Protein AF-A0AAD5D2C1-F1 (afdb_monomer)

Nearest PDB structures (foldseek):
  7bog-assembly1_Q  TM=9.249E-01  e=3.141E-06  Escherichia coli K-12
  8a22-assembly1_Bq  TM=8.954E-01  e=9.167E-06  Polytomella magna
  5mrc-assembly1_QQ  TM=9.333E-01  e=4.305E-05  Saccharomyces cerevisiae
  7pkq-assembly1_q  TM=8.808E-01  e=4.849E-05  Chlamydomonas reinhardtii
  4v7e-assembly1_BL  TM=7.439E-01  e=7.436E-01  Triticum aestivum

InterPro domains:
  IPR000266 Small ribosomal subunit protein uS17 [PF00366] (11-69)
  IPR000266 Small ribosomal subunit protein uS17 [PR00973] (16-39)
  IPR000266 Small ribosomal subunit protein uS17 [PR00973] (48-58)
  IPR000266 Small ribosomal subunit protein uS17 [PR00973] (58-65)
  IPR000266 Small ribosomal subunit protein uS17 [PTHR10744] (10-79)
  IPR012340 Nucleic acid-binding, OB-fold [G3DSA:2.40.50.140] (5-75)
  IPR012340 Nucleic acid-binding, OB-fold [SSF50249] (11-82)
  IPR019984 Small ribosomal subunit protein uS17, bacteria/chloroplast [NF004123] (10-67)

Radius of gyration: 24.42 Å; Cα contacts (8 Å, |Δi|>4): 123; chains: 1; bounding box: 40×78×60 Å

Structure (mmCIF, N/CA/C/O backbone):
data_AF-A0AAD5D2C1-F1
#
_entry.id   AF-A0AAD5D2C1-F1
#
loop_
_atom_site.group_PDB
_atom_site.id
_atom_site.type_symbol
_atom_site.label_atom_id
_atom_site.label_alt_id
_atom_site.label_comp_id
_atom_site.label_asym_id
_atom_site.label_entity_id
_atom_site.label_seq_id
_atom_site.pdbx_PDB_ins_code
_atom_site.Cartn_x
_atom_site.Cartn_y
_atom_site.Cartn_z
_atom_site.occupancy
_atom_site.B_iso_or_equiv
_atom_site.auth_seq_id
_atom_site.auth_comp_id
_atom_site.auth_asym_id
_atom_site.auth_atom_id
_atom_site.pdbx_PDB_model_num
ATOM 1 N N . PHE A 1 1 ? -12.043 25.276 27.927 1.00 40.81 1 PHE A N 1
ATOM 2 C CA . PHE A 1 1 ? -12.463 24.514 26.733 1.00 40.81 1 PHE A CA 1
ATOM 3 C C . PHE A 1 1 ? -11.567 23.292 26.608 1.00 40.81 1 PHE A C 1
ATOM 5 O O . PHE A 1 1 ? -10.378 23.444 26.365 1.00 40.81 1 PHE A O 1
ATOM 12 N N . SER A 1 2 ? -12.082 22.101 26.916 1.00 37.88 2 SER A N 1
ATOM 13 C CA . SER A 1 2 ? -11.292 20.868 26.957 1.00 37.88 2 SER A CA 1
ATOM 14 C C . SER A 1 2 ? -10.966 20.389 25.542 1.00 37.88 2 SER A C 1
ATOM 16 O O . SER A 1 2 ? -11.805 19.831 24.843 1.00 37.88 2 SER A O 1
ATOM 18 N N . THR A 1 3 ? -9.725 20.567 25.102 1.00 53.69 3 THR A N 1
ATOM 19 C CA . THR A 1 3 ? -9.217 19.865 23.917 1.00 53.69 3 THR A CA 1
ATOM 20 C C . THR A 1 3 ? -8.390 18.676 24.370 1.00 53.69 3 THR A C 1
ATOM 22 O O . THR A 1 3 ? -7.164 18.701 24.362 1.00 53.69 3 THR A O 1
ATOM 25 N N . GLY A 1 4 ? -9.085 17.626 24.799 1.00 54.44 4 GLY A N 1
ATOM 26 C CA . GLY A 1 4 ? -8.516 16.294 24.934 1.00 54.44 4 GLY A CA 1
ATOM 27 C C . GLY A 1 4 ? -8.987 15.445 23.763 1.00 54.44 4 GLY A C 1
ATOM 28 O O . GLY A 1 4 ? -10.159 15.081 23.704 1.00 54.44 4 GLY A O 1
ATOM 29 N N . ARG A 1 5 ? -8.099 15.127 22.818 1.00 51.78 5 ARG A N 1
ATOM 30 C CA . ARG A 1 5 ? -8.302 13.954 21.960 1.00 51.78 5 ARG A CA 1
ATOM 31 C C . ARG A 1 5 ? -6.964 13.424 21.451 1.00 51.78 5 ARG A C 1
ATOM 33 O O . ARG A 1 5 ? -6.521 13.745 20.351 1.00 51.78 5 ARG A O 1
ATOM 40 N N . SER A 1 6 ? -6.320 12.602 22.274 1.00 43.75 6 SER A N 1
ATOM 41 C CA . SER A 1 6 ? -5.312 11.649 21.817 1.00 43.75 6 SER A CA 1
ATOM 42 C C . SER A 1 6 ? -5.993 10.656 20.865 1.00 43.75 6 SER A C 1
ATOM 44 O O . SER A 1 6 ? -6.910 9.934 21.243 1.00 43.75 6 SER A O 1
ATOM 46 N N . PHE A 1 7 ? -5.599 10.664 19.591 1.00 48.12 7 PHE A N 1
ATOM 47 C CA . PHE A 1 7 ? -6.071 9.686 18.609 1.00 48.12 7 PHE A CA 1
ATOM 48 C C . PHE A 1 7 ? -5.152 8.458 18.661 1.00 48.12 7 PHE A C 1
ATOM 50 O O . PHE A 1 7 ? -4.051 8.461 18.106 1.00 48.12 7 PHE A O 1
ATOM 57 N N . GLU A 1 8 ? -5.604 7.422 19.365 1.00 53.69 8 GLU A N 1
ATOM 58 C CA . GLU A 1 8 ? -4.931 6.128 19.512 1.00 53.69 8 GLU A CA 1
ATOM 59 C C . GLU A 1 8 ? -4.852 5.393 18.153 1.00 53.69 8 GLU A C 1
ATOM 61 O O . GLU A 1 8 ? -5.829 5.318 17.401 1.00 53.69 8 GLU A O 1
ATOM 66 N N . LYS A 1 9 ? -3.683 4.836 17.806 1.00 63.50 9 LYS A N 1
ATOM 67 C CA . LYS A 1 9 ? -3.355 4.277 16.473 1.00 63.50 9 LYS A CA 1
ATOM 68 C C . LYS A 1 9 ? -3.962 2.896 16.153 1.00 63.50 9 LYS A C 1
ATOM 70 O O . LYS A 1 9 ? -3.440 2.176 15.309 1.00 63.50 9 LYS A O 1
ATOM 75 N N . LEU A 1 10 ? -5.066 2.515 16.780 1.00 72.75 10 LEU A N 1
ATOM 76 C CA . LEU A 1 10 ? -5.559 1.127 16.802 1.00 72.75 10 LEU A CA 1
ATOM 77 C C . LEU A 1 10 ? -6.178 0.612 15.483 1.00 72.75 10 LEU A C 1
ATOM 79 O O . LEU A 1 10 ? -6.581 -0.541 15.414 1.00 72.75 10 LEU A O 1
ATOM 83 N N . LYS A 1 11 ? -6.277 1.462 14.453 1.00 84.38 11 LYS A N 1
ATOM 84 C CA . LYS A 1 11 ? -7.053 1.234 13.212 1.00 84.38 11 LYS A CA 1
ATOM 85 C C . LYS A 1 11 ? -6.235 1.497 11.949 1.00 84.38 11 LYS A C 1
ATOM 87 O O . LYS A 1 11 ? -6.691 2.154 11.005 1.00 84.38 11 LYS A O 1
ATOM 92 N N . SER A 1 12 ? -4.936 1.209 11.992 1.00 86.94 12 SER A N 1
ATOM 93 C CA . SER A 1 12 ? -4.026 1.529 10.889 1.00 86.94 12 SER A CA 1
ATOM 94 C C . SER A 1 12 ? -3.155 0.357 10.493 1.00 86.94 12 SER A C 1
ATOM 96 O O . SER A 1 12 ? -2.500 -0.235 11.343 1.00 86.94 12 SER A O 1
ATOM 98 N N . VAL A 1 13 ? -3.081 0.121 9.187 1.00 89.38 13 VAL A N 1
ATOM 99 C CA . VAL A 1 13 ? -2.254 -0.915 8.571 1.00 89.38 13 VAL A CA 1
ATOM 100 C C . VAL A 1 13 ? -1.214 -0.248 7.676 1.00 89.38 13 VAL A C 1
ATOM 102 O O . VAL A 1 13 ? -1.490 0.762 7.024 1.00 89.38 13 VAL A O 1
ATOM 105 N N . VAL A 1 14 ? 0.003 -0.791 7.656 1.00 90.88 14 VAL A N 1
ATOM 106 C CA . VAL A 1 14 ? 1.052 -0.363 6.724 1.00 90.88 14 VAL A CA 1
ATOM 107 C C . VAL A 1 14 ? 1.065 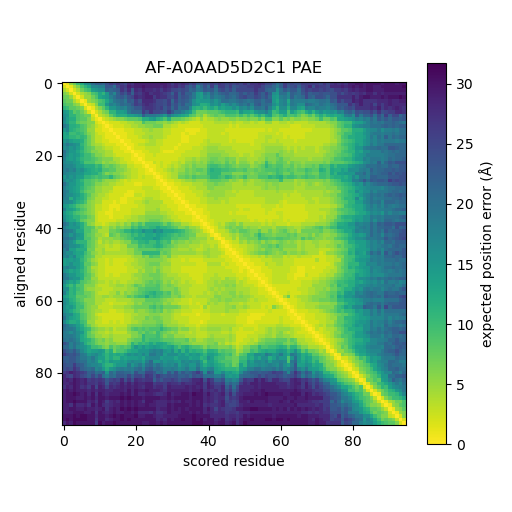-1.321 5.545 1.00 90.88 14 VAL A C 1
ATOM 109 O O . VAL A 1 14 ? 1.327 -2.507 5.711 1.00 90.88 14 VAL A O 1
ATOM 112 N N . VAL A 1 15 ? 0.818 -0.793 4.352 1.00 91.62 15 VAL A N 1
ATOM 113 C CA . VAL A 1 15 ? 0.768 -1.565 3.111 1.00 91.62 15 VAL A CA 1
ATOM 114 C C . VAL A 1 15 ? 1.959 -1.191 2.241 1.00 91.62 15 VAL A C 1
ATOM 116 O O . VAL A 1 15 ? 2.251 -0.010 2.045 1.00 91.62 15 VAL A O 1
ATOM 119 N N . ALA A 1 16 ? 2.659 -2.197 1.725 1.00 93.94 16 ALA A N 1
ATOM 120 C CA . ALA A 1 16 ? 3.704 -2.018 0.728 1.00 93.94 16 ALA A CA 1
ATOM 121 C C . ALA A 1 16 ? 3.097 -2.174 -0.672 1.00 93.94 16 ALA A C 1
ATOM 123 O O . ALA A 1 16 ? 2.463 -3.184 -0.965 1.00 93.94 16 ALA A O 1
ATOM 124 N N . VAL A 1 17 ? 3.288 -1.170 -1.524 1.00 93.94 17 VAL A N 1
ATOM 125 C CA . VAL A 1 17 ? 2.836 -1.178 -2.917 1.00 93.94 17 VAL A CA 1
ATOM 126 C C . VAL A 1 17 ? 4.055 -1.181 -3.822 1.00 93.94 17 VAL A C 1
ATOM 128 O O . VAL A 1 17 ? 4.895 -0.277 -3.755 1.00 93.94 17 VAL A O 1
ATOM 131 N N . ASP A 1 18 ? 4.122 -2.187 -4.684 1.00 94.69 18 ASP A N 1
ATOM 132 C CA . ASP A 1 18 ? 5.147 -2.305 -5.709 1.00 94.69 18 ASP A CA 1
ATOM 133 C C . ASP A 1 18 ? 4.654 -1.692 -7.015 1.00 94.69 18 ASP A C 1
ATOM 135 O O . ASP A 1 18 ? 3.564 -1.999 -7.494 1.00 94.69 18 ASP A O 1
ATOM 139 N N . ARG A 1 19 ? 5.487 -0.849 -7.626 1.00 94.81 19 ARG A N 1
ATOM 140 C CA . ARG A 1 19 ? 5.273 -0.357 -8.990 1.00 94.81 19 ARG A CA 1
ATOM 141 C C . ARG A 1 19 ? 6.494 -0.630 -9.853 1.00 94.81 19 ARG A C 1
ATOM 143 O O . ARG A 1 19 ? 7.629 -0.464 -9.404 1.00 94.81 19 ARG A O 1
ATOM 150 N N . LEU A 1 20 ? 6.257 -1.017 -11.099 1.00 95.62 20 LEU A N 1
ATOM 151 C CA . LEU A 1 20 ? 7.289 -1.089 -12.127 1.00 95.62 20 LEU A CA 1
ATOM 152 C C . LEU A 1 20 ? 7.405 0.283 -12.786 1.00 95.62 20 LEU A C 1
ATOM 154 O O . LEU A 1 20 ? 6.400 0.867 -13.182 1.00 95.62 20 LEU A O 1
ATOM 158 N N . PHE A 1 21 ? 8.622 0.805 -12.890 1.00 94.81 21 PHE A N 1
ATOM 159 C CA . PHE A 1 21 ? 8.889 2.017 -13.655 1.00 94.81 21 PHE A CA 1
ATOM 160 C C . PHE A 1 21 ? 10.011 1.770 -14.657 1.00 94.81 21 PHE A C 1
ATOM 162 O O . PHE A 1 21 ? 10.927 0.986 -14.402 1.00 94.81 21 PHE A O 1
ATOM 169 N N . HIS A 1 22 ? 9.932 2.449 -15.799 1.00 95.50 22 HIS A N 1
ATOM 170 C CA . HIS A 1 22 ? 10.984 2.411 -16.806 1.00 95.50 22 HIS A CA 1
ATOM 171 C C . HIS A 1 22 ? 12.098 3.381 -16.428 1.00 95.50 22 HIS A C 1
ATOM 173 O O . HIS A 1 22 ? 11.869 4.591 -16.337 1.00 95.50 22 HIS A O 1
ATOM 179 N N . ASN A 1 23 ? 13.303 2.865 -16.196 1.00 95.12 23 ASN A N 1
ATOM 180 C CA . ASN A 1 23 ? 14.470 3.715 -16.031 1.00 95.12 23 ASN A CA 1
ATOM 181 C C . ASN A 1 23 ? 14.991 4.118 -17.415 1.00 95.12 23 ASN A C 1
ATOM 183 O O . ASN A 1 23 ? 15.578 3.296 -18.115 1.00 95.12 23 ASN A O 1
ATOM 187 N N . LYS A 1 24 ? 14.793 5.391 -17.783 1.00 93.38 24 LYS A N 1
ATOM 188 C CA . LYS A 1 24 ? 15.173 5.939 -19.095 1.00 93.38 24 LYS A CA 1
ATOM 189 C C . LYS A 1 24 ? 16.672 5.833 -19.386 1.00 93.38 24 LYS A C 1
ATOM 191 O O . LYS A 1 24 ? 17.036 5.616 -20.531 1.00 93.38 24 LYS A O 1
ATOM 196 N N . LEU A 1 25 ? 17.526 5.972 -18.369 1.00 94.81 25 LEU A N 1
ATOM 197 C CA . LEU A 1 25 ? 18.979 6.022 -18.561 1.00 94.81 25 LEU A CA 1
ATOM 198 C C . LEU A 1 25 ? 19.568 4.637 -18.859 1.00 94.81 25 LEU A C 1
ATOM 200 O O . LEU A 1 25 ? 20.489 4.517 -19.656 1.00 94.81 25 LEU A O 1
ATOM 204 N N . TYR A 1 26 ? 19.003 3.586 -18.259 1.00 93.56 26 TYR A N 1
ATOM 205 C CA . TYR A 1 26 ? 19.484 2.204 -18.412 1.00 93.56 26 TYR A CA 1
ATOM 206 C C . TYR A 1 26 ? 18.534 1.302 -19.208 1.00 93.56 26 TYR A C 1
ATOM 208 O O . TYR A 1 26 ? 18.735 0.091 -19.263 1.00 93.56 26 TYR A O 1
ATOM 216 N N . ASN A 1 27 ? 17.469 1.880 -19.765 1.00 92.69 27 ASN A N 1
ATOM 217 C CA . ASN A 1 27 ? 16.424 1.221 -20.544 1.00 92.69 27 ASN A CA 1
ATOM 218 C C . ASN A 1 27 ? 15.916 -0.109 -19.940 1.00 92.69 27 ASN A C 1
ATOM 220 O O . ASN A 1 27 ? 15.684 -1.089 -20.646 1.00 92.69 27 ASN A O 1
ATOM 224 N N . ARG A 1 28 ? 15.749 -0.142 -18.611 1.00 95.19 28 ARG A N 1
ATOM 225 C CA . ARG A 1 28 ? 15.334 -1.326 -17.843 1.00 95.19 28 ARG A CA 1
ATOM 226 C C . ARG A 1 28 ? 14.143 -1.001 -16.949 1.00 95.19 2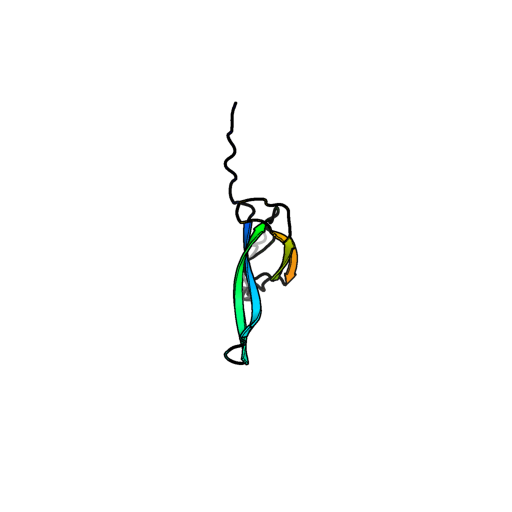8 ARG A C 1
ATOM 228 O O . ARG A 1 28 ? 14.092 0.063 -16.329 1.00 95.19 28 ARG A O 1
ATOM 235 N N . TYR A 1 29 ? 13.239 -1.9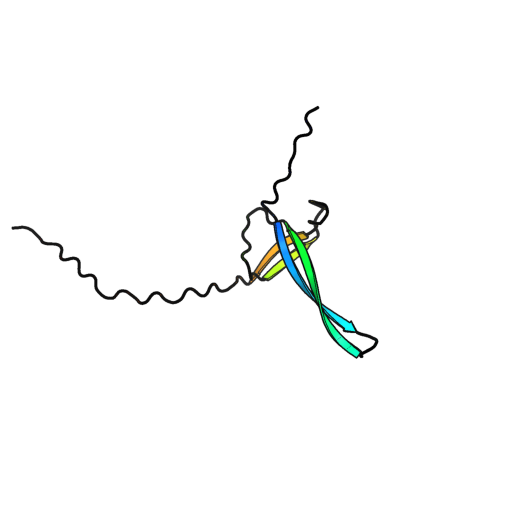67 -16.797 1.00 95.69 29 TYR A N 1
ATOM 236 C CA . TYR A 1 29 ? 12.187 -1.917 -15.787 1.00 95.69 29 TYR A CA 1
ATOM 237 C C . TYR A 1 29 ? 12.743 -2.196 -14.391 1.00 95.69 29 TYR A C 1
ATOM 239 O O . TYR A 1 29 ? 13.339 -3.241 -14.134 1.00 95.69 29 TYR A O 1
ATOM 247 N N . VAL A 1 30 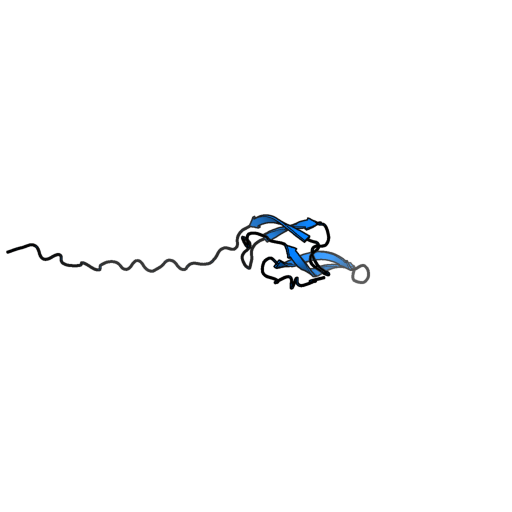? 12.517 -1.261 -13.473 1.00 94.81 30 VAL A N 1
ATOM 248 C CA . VAL A 1 30 ? 12.929 -1.372 -12.072 1.00 94.81 30 VAL A CA 1
ATOM 249 C C . VAL A 1 30 ? 11.684 -1.377 -11.190 1.00 94.81 30 VAL A C 1
ATOM 251 O O . VAL A 1 30 ? 10.748 -0.602 -11.399 1.00 94.81 30 VAL A O 1
ATOM 254 N N . LYS A 1 31 ? 11.659 -2.267 -10.195 1.00 96.19 31 LYS A N 1
ATOM 255 C CA . LYS A 1 31 ? 10.604 -2.305 -9.176 1.00 96.19 31 LYS A CA 1
ATOM 256 C C . LYS A 1 31 ? 10.913 -1.283 -8.087 1.00 96.19 31 LYS A C 1
ATOM 258 O O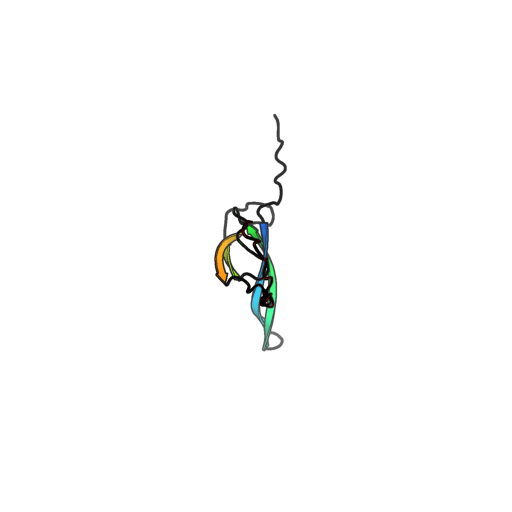 . LYS A 1 31 ? 12.024 -1.250 -7.565 1.00 96.19 31 LYS A O 1
ATOM 263 N N . ARG A 1 32 ? 9.928 -0.460 -7.729 1.00 95.88 32 ARG A N 1
ATOM 264 C CA . ARG A 1 32 ? 10.001 0.461 -6.592 1.00 95.88 32 ARG A CA 1
ATOM 265 C C . ARG A 1 32 ? 8.874 0.155 -5.620 1.00 95.88 32 ARG A C 1
ATOM 267 O O . ARG A 1 32 ? 7.706 0.259 -5.985 1.00 95.88 32 ARG A O 1
ATOM 274 N N . THR A 1 33 ? 9.243 -0.142 -4.384 1.00 95.88 33 THR A N 1
ATOM 275 C CA . THR A 1 33 ? 8.298 -0.367 -3.290 1.00 95.88 33 THR A CA 1
ATOM 276 C C . THR A 1 33 ? 8.074 0.932 -2.523 1.00 95.88 33 THR A C 1
ATOM 278 O O . THR A 1 33 ? 9.023 1.640 -2.186 1.00 95.88 33 THR A O 1
ATOM 281 N N . SER A 1 34 ? 6.817 1.278 -2.256 1.00 93.62 34 SER A N 1
ATOM 282 C CA . SER A 1 34 ? 6.429 2.421 -1.418 1.00 93.62 34 SER A CA 1
ATOM 283 C C . SER A 1 34 ? 5.500 1.960 -0.303 1.00 93.62 34 SER A C 1
ATOM 285 O O . SER A 1 34 ? 4.686 1.067 -0.510 1.00 93.62 34 SER A O 1
ATOM 287 N N . LYS A 1 35 ? 5.629 2.552 0.888 1.00 93.12 35 LYS A N 1
ATOM 288 C CA . LYS A 1 35 ? 4.814 2.197 2.056 1.00 93.12 35 LYS A CA 1
ATOM 289 C C . LYS A 1 35 ? 3.724 3.240 2.269 1.00 93.12 35 LYS A C 1
ATOM 291 O O . LYS A 1 35 ? 4.024 4.431 2.332 1.00 93.12 35 LYS A O 1
ATOM 296 N N . PHE A 1 36 ? 2.490 2.787 2.440 1.00 91.81 36 PHE A N 1
ATOM 297 C CA . PHE A 1 36 ? 1.324 3.624 2.699 1.00 91.81 36 PHE A CA 1
ATOM 298 C C . PHE A 1 36 ? 0.662 3.228 4.015 1.00 91.81 36 PHE A C 1
ATOM 300 O O . PHE A 1 36 ? 0.650 2.056 4.383 1.00 91.81 36 PHE A O 1
ATOM 307 N N . MET A 1 37 ? 0.127 4.214 4.737 1.00 91.00 37 MET A N 1
ATOM 308 C CA . MET A 1 37 ? -0.707 3.967 5.912 1.00 91.00 37 MET A CA 1
ATOM 309 C C . MET A 1 37 ? -2.168 3.981 5.480 1.00 91.00 37 MET A C 1
ATOM 311 O O . MET A 1 37 ? -2.661 5.010 5.010 1.00 91.00 37 MET A O 1
ATOM 315 N N . ALA A 1 38 ? -2.839 2.851 5.664 1.00 91.00 38 ALA A N 1
ATOM 316 C CA . ALA A 1 38 ? -4.249 2.671 5.373 1.00 91.00 38 ALA A CA 1
ATOM 317 C C . ALA A 1 38 ? -5.069 2.628 6.667 1.00 91.00 38 ALA A C 1
ATOM 319 O O . ALA A 1 38 ? -4.581 2.196 7.715 1.00 91.00 38 ALA A O 1
ATOM 320 N N . HIS A 1 39 ? -6.302 3.119 6.608 1.00 89.69 39 HIS A N 1
ATOM 321 C CA . HIS A 1 39 ? -7.296 2.968 7.660 1.00 89.69 39 HIS A CA 1
ATOM 322 C C . HIS A 1 39 ? -8.046 1.651 7.482 1.00 89.69 39 HIS A C 1
ATOM 324 O O . HIS A 1 39 ? -8.537 1.378 6.390 1.00 89.69 39 HIS A O 1
ATOM 330 N N . ASP A 1 40 ? -8.165 0.898 8.569 1.00 87.69 40 ASP A N 1
ATOM 331 C CA . ASP A 1 40 ? -9.046 -0.261 8.690 1.00 87.69 40 ASP A CA 1
ATOM 332 C C . ASP A 1 40 ? -9.782 -0.134 10.032 1.00 87.69 40 ASP A C 1
ATOM 334 O O . ASP A 1 40 ? -9.140 -0.039 11.077 1.00 87.69 40 ASP A O 1
ATOM 338 N N . GLU A 1 41 ? -11.113 -0.035 10.005 1.00 81.69 41 GLU A N 1
ATOM 339 C CA . GLU A 1 41 ? -11.925 0.124 11.220 1.00 81.69 41 GLU A CA 1
ATOM 340 C C . GLU A 1 41 ? -12.137 -1.192 11.964 1.00 81.69 41 GLU A C 1
ATOM 342 O O . GLU A 1 41 ? -12.251 -1.182 13.191 1.00 81.69 41 GLU A O 1
ATOM 347 N N . THR A 1 42 ? -12.189 -2.308 11.235 1.00 83.62 42 THR A N 1
ATOM 348 C CA . THR A 1 42 ? -12.522 -3.632 11.778 1.00 83.62 42 THR A CA 1
ATOM 349 C C . THR A 1 42 ? -11.303 -4.538 11.934 1.00 83.62 42 THR A C 1
ATOM 351 O O . THR A 1 42 ? -11.460 -5.662 12.402 1.00 83.62 42 THR A O 1
ATOM 354 N N . ASN A 1 43 ? -10.096 -4.053 11.607 1.00 80.62 43 ASN A N 1
ATOM 355 C CA . ASN A 1 43 ? -8.830 -4.791 11.722 1.00 80.62 43 ASN A CA 1
ATOM 356 C C . ASN A 1 43 ? -8.920 -6.195 11.097 1.00 80.62 43 ASN A C 1
ATOM 358 O O . ASN A 1 43 ? -8.427 -7.175 11.652 1.00 80.62 43 ASN A O 1
ATOM 362 N N . GLN A 1 44 ? -9.586 -6.302 9.945 1.00 80.75 44 GLN A N 1
ATOM 363 C CA . GLN A 1 44 ? -9.819 -7.586 9.278 1.00 80.75 44 GLN A CA 1
ATOM 364 C C . GLN A 1 44 ? -8.593 -8.074 8.497 1.00 80.75 44 GLN A C 1
ATOM 366 O O . GLN A 1 44 ? -8.556 -9.231 8.063 1.00 80.75 44 GLN A O 1
ATOM 371 N N . CYS A 1 45 ? -7.626 -7.181 8.274 1.00 83.25 45 CYS A N 1
ATOM 372 C CA . CYS A 1 45 ? -6.436 -7.441 7.479 1.00 83.25 45 CYS A CA 1
ATOM 373 C C . CYS A 1 45 ? -5.341 -8.112 8.310 1.00 83.25 45 CYS A C 1
ATOM 375 O O . CYS A 1 45 ? -4.883 -7.565 9.315 1.00 83.25 45 CYS A O 1
ATOM 377 N N . ASN A 1 46 ? -4.845 -9.243 7.819 1.00 84.44 46 ASN A N 1
ATOM 378 C CA . ASN A 1 46 ? -3.699 -9.941 8.382 1.00 84.44 46 ASN A CA 1
ATOM 379 C C . ASN A 1 46 ? -2.410 -9.634 7.610 1.00 84.44 46 ASN A C 1
ATOM 381 O O . ASN A 1 46 ? -2.401 -9.152 6.473 1.00 84.44 46 ASN A O 1
ATOM 385 N N . ILE A 1 47 ? -1.276 -9.938 8.242 1.00 85.00 47 ILE A N 1
ATOM 386 C CA . ILE A 1 47 ? 0.040 -9.810 7.616 1.00 85.00 47 ILE A CA 1
ATOM 387 C C . ILE A 1 47 ? 0.124 -10.784 6.433 1.00 85.00 47 ILE A C 1
ATOM 389 O O . ILE A 1 47 ? -0.091 -11.984 6.585 1.00 85.00 47 ILE A O 1
ATOM 393 N N . GLY A 1 48 ? 0.475 -10.261 5.257 1.00 86.00 48 GLY A N 1
ATOM 394 C CA . GLY A 1 48 ? 0.602 -11.042 4.022 1.00 86.00 48 GLY A CA 1
ATOM 395 C C . GLY A 1 48 ? -0.648 -11.048 3.140 1.00 86.00 48 GLY A C 1
ATOM 396 O O . GLY A 1 48 ? -0.608 -11.616 2.045 1.00 86.00 48 GLY A O 1
ATOM 397 N N . ASP A 1 49 ? -1.729 -10.398 3.571 1.00 89.50 49 ASP A N 1
ATOM 398 C CA . ASP A 1 49 ? -2.921 -10.222 2.749 1.00 89.50 49 ASP A CA 1
ATOM 399 C C . ASP A 1 49 ? -2.651 -9.264 1.579 1.00 89.50 49 ASP A C 1
ATOM 401 O O . ASP A 1 49 ? -1.910 -8.282 1.690 1.00 89.50 49 ASP A O 1
ATOM 405 N N . ARG A 1 50 ? -3.278 -9.540 0.431 1.00 91.00 50 ARG A N 1
ATOM 406 C CA . ARG A 1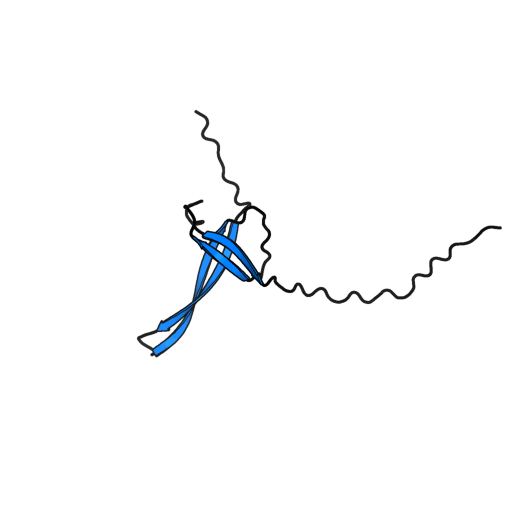 50 ? -3.325 -8.600 -0.695 1.00 91.00 50 ARG A CA 1
ATOM 407 C C . ARG A 1 50 ? -4.600 -7.791 -0.594 1.00 91.00 50 ARG A C 1
ATOM 409 O O . ARG A 1 50 ? -5.690 -8.356 -0.636 1.00 91.00 50 ARG A O 1
ATOM 416 N N . VAL A 1 51 ? -4.442 -6.478 -0.514 1.00 91.62 51 VAL A N 1
ATOM 417 C CA . VAL A 1 51 ? -5.542 -5.539 -0.306 1.00 91.62 51 VAL A CA 1
ATOM 418 C C . VAL A 1 51 ? -5.606 -4.513 -1.429 1.00 91.62 51 VAL A C 1
ATOM 420 O O . VAL A 1 51 ? -4.577 -4.117 -1.983 1.00 91.62 51 VAL A O 1
ATOM 423 N N . LYS A 1 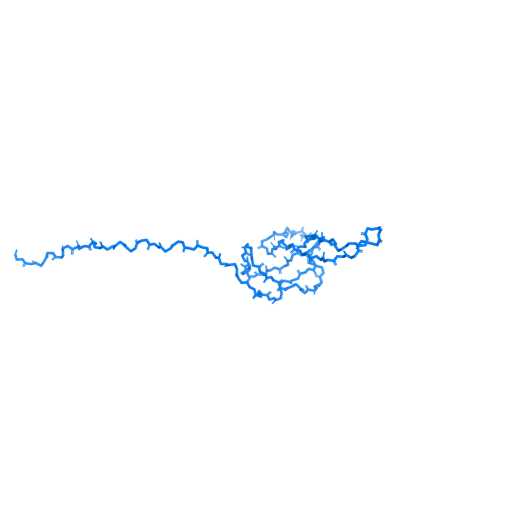52 ? -6.821 -4.075 -1.753 1.00 92.19 52 LYS A N 1
ATOM 424 C CA . LYS A 1 52 ? -7.091 -2.926 -2.612 1.00 92.19 52 LYS A CA 1
ATOM 425 C C . LYS A 1 52 ? -7.242 -1.680 -1.739 1.00 92.19 52 LYS A C 1
ATOM 427 O O . LYS A 1 52 ? -7.955 -1.702 -0.734 1.00 92.19 52 LYS A O 1
ATOM 432 N N . LEU A 1 53 ? -6.546 -0.611 -2.117 1.00 92.62 53 LEU A N 1
ATOM 433 C CA . LEU A 1 53 ? -6.562 0.669 -1.414 1.00 92.62 53 LEU A CA 1
ATOM 434 C C . LEU A 1 53 ? -7.309 1.711 -2.235 1.00 92.62 53 LEU A C 1
ATOM 436 O O . LEU A 1 53 ? -6.968 1.909 -3.400 1.00 92.62 53 LEU A O 1
ATOM 440 N N . ASP A 1 54 ? -8.221 2.427 -1.584 1.00 93.75 54 ASP A N 1
ATOM 441 C CA . ASP A 1 54 ? -8.909 3.577 -2.164 1.00 93.75 54 ASP A CA 1
ATOM 442 C C . ASP A 1 54 ? -8.491 4.878 -1.451 1.00 93.75 54 ASP A C 1
ATOM 444 O O . ASP A 1 54 ? -8.177 4.871 -0.249 1.00 93.75 54 ASP A O 1
ATOM 448 N N . PRO A 1 55 ? -8.433 6.010 -2.177 1.00 92.25 55 PRO A N 1
ATOM 449 C CA . PRO A 1 55 ? -8.140 7.307 -1.585 1.00 92.25 55 PRO A CA 1
ATOM 450 C C . PRO A 1 55 ? -9.293 7.765 -0.684 1.00 92.25 55 PRO A C 1
ATOM 452 O O . PRO A 1 55 ? -10.465 7.555 -0.977 1.00 92.25 55 PRO A O 1
ATOM 455 N N . SER A 1 56 ? -8.958 8.441 0.410 1.00 91.25 56 SER A N 1
ATOM 456 C CA . SER A 1 56 ? -9.919 8.977 1.376 1.00 91.25 56 SER A CA 1
ATOM 457 C C . SER A 1 56 ? -9.570 10.418 1.732 1.00 91.25 56 SER A C 1
ATOM 459 O O . SER A 1 56 ? -8.450 10.886 1.508 1.00 91.25 56 SER A O 1
ATOM 461 N N . ARG A 1 57 ? -10.507 11.113 2.391 1.00 89.50 57 ARG A N 1
ATOM 462 C CA . ARG A 1 57 ? -10.175 12.311 3.170 1.00 89.50 57 ARG A CA 1
ATOM 463 C C . ARG A 1 57 ? -8.994 12.017 4.114 1.00 89.50 57 ARG A C 1
ATOM 465 O O . ARG A 1 57 ? -8.893 10.890 4.613 1.00 89.50 57 ARG A O 1
ATOM 472 N N . PRO A 1 58 ? -8.125 12.997 4.406 1.00 90.31 58 PRO A N 1
ATOM 473 C CA . PRO A 1 58 ? -7.020 12.801 5.335 1.00 90.31 58 PRO A CA 1
ATOM 474 C C . PRO A 1 58 ? -7.557 12.467 6.732 1.00 90.31 58 PRO A C 1
ATOM 476 O O . PRO A 1 58 ? -8.291 13.246 7.340 1.00 90.31 58 PRO A O 1
ATOM 479 N N . LEU A 1 59 ? -7.198 11.289 7.245 1.00 87.06 59 LEU A N 1
ATOM 480 C CA . LEU A 1 59 ? -7.560 10.842 8.599 1.00 87.06 59 LEU A CA 1
ATOM 481 C C . LEU A 1 59 ? -6.439 11.142 9.603 1.00 87.06 59 LEU A C 1
ATOM 483 O O . LEU A 1 59 ? -6.644 11.104 10.811 1.00 87.06 59 LEU A O 1
ATOM 487 N N . SER A 1 60 ? -5.234 11.411 9.098 1.00 84.81 60 SER A N 1
ATOM 488 C CA . SER A 1 60 ? -4.047 11.839 9.839 1.00 84.81 60 SER A CA 1
ATOM 489 C C . SER A 1 60 ? -3.036 12.439 8.849 1.00 84.81 60 SER A C 1
ATOM 491 O O . SER A 1 60 ? -3.274 12.434 7.647 1.00 84.81 60 SER A O 1
ATOM 493 N N . LYS A 1 61 ? -1.856 12.864 9.318 1.00 85.62 61 LYS A N 1
ATOM 494 C CA . LYS A 1 61 ? -0.771 13.413 8.478 1.00 85.62 61 LYS A CA 1
ATOM 495 C C . LYS A 1 61 ? -0.338 12.483 7.331 1.00 85.62 61 LYS A C 1
ATOM 497 O O . LYS A 1 61 ? 0.152 12.955 6.314 1.00 85.62 61 LYS A O 1
ATOM 502 N N . ARG A 1 62 ? -0.449 11.162 7.516 1.00 87.75 62 ARG A N 1
ATOM 503 C CA . ARG A 1 62 ? 0.005 10.142 6.546 1.00 87.75 62 ARG A CA 1
ATOM 504 C C . ARG A 1 62 ? -1.069 9.127 6.145 1.00 87.75 62 ARG A C 1
ATOM 506 O O . ARG A 1 62 ? -0.821 8.318 5.256 1.00 87.75 62 ARG A O 1
ATOM 513 N N . LYS A 1 63 ? -2.225 9.126 6.818 1.00 88.50 63 LYS A N 1
ATOM 514 C CA . LYS A 1 63 ? -3.268 8.103 6.660 1.00 88.50 63 LYS A CA 1
ATOM 515 C C . LYS A 1 63 ? -4.377 8.648 5.764 1.00 88.50 63 LYS A C 1
ATOM 517 O O . LYS A 1 63 ? -5.384 9.150 6.256 1.00 88.50 63 LYS A O 1
ATOM 522 N N . ASN A 1 64 ? -4.127 8.580 4.459 1.00 91.81 64 ASN A N 1
ATOM 523 C CA . ASN A 1 64 ? -4.999 9.122 3.405 1.00 91.81 64 ASN A CA 1
ATOM 524 C C . ASN A 1 64 ? -5.623 8.013 2.541 1.00 91.81 64 ASN A C 1
ATOM 526 O O . ASN A 1 64 ? -6.239 8.293 1.520 1.00 91.81 64 ASN A O 1
ATOM 530 N N . TRP A 1 65 ? -5.430 6.758 2.943 1.00 93.62 65 TRP A N 1
ATOM 531 C CA . TRP A 1 65 ? -5.891 5.570 2.237 1.00 93.62 65 TRP A CA 1
ATOM 532 C C . TRP A 1 65 ? -6.817 4.771 3.146 1.00 93.62 65 TRP A C 1
ATOM 534 O O . TRP A 1 65 ? -6.606 4.741 4.362 1.00 93.62 65 TRP A O 1
ATOM 544 N N . VAL A 1 66 ? -7.813 4.116 2.564 1.00 92.69 66 VAL A N 1
ATOM 545 C CA . VAL A 1 66 ? -8.713 3.175 3.243 1.00 92.69 66 VAL A CA 1
ATOM 546 C C . VAL A 1 66 ? -8.586 1.819 2.557 1.00 92.69 66 VAL A C 1
ATOM 548 O O . VAL A 1 66 ? -8.379 1.750 1.343 1.00 92.69 66 VAL A O 1
ATOM 551 N N . VAL A 1 67 ? -8.656 0.743 3.339 1.00 91.31 67 VAL A N 1
ATOM 552 C CA . VAL A 1 67 ? -8.748 -0.608 2.779 1.00 91.31 67 VAL A CA 1
ATOM 553 C C . VAL A 1 67 ? -10.167 -0.817 2.260 1.00 91.31 67 VAL A C 1
ATOM 555 O O . VAL A 1 67 ? -11.109 -0.812 3.045 1.00 91.31 67 VAL A O 1
ATOM 558 N N . ALA A 1 68 ? -10.313 -0.976 0.945 1.00 90.19 68 ALA A N 1
ATOM 559 C CA . ALA A 1 68 ? -11.613 -1.178 0.309 1.00 90.19 68 ALA A CA 1
ATOM 560 C C . ALA A 1 68 ? -11.996 -2.661 0.262 1.00 90.19 68 ALA A C 1
ATOM 562 O O . ALA A 1 68 ? -13.124 -3.031 0.568 1.00 90.19 68 ALA A O 1
ATOM 563 N N . GLU A 1 69 ? -11.039 -3.516 -0.109 1.00 88.81 69 GLU A N 1
ATOM 564 C CA . GLU A 1 69 ? -11.280 -4.943 -0.316 1.00 88.81 69 GLU A CA 1
ATOM 565 C C . GLU A 1 69 ? -10.020 -5.768 -0.029 1.00 88.81 69 GLU A C 1
ATOM 567 O O . GLU A 1 69 ? -8.905 -5.378 -0.393 1.00 88.81 69 GLU A O 1
ATOM 572 N N . VAL A 1 70 ? -10.192 -6.941 0.584 1.00 88.25 70 VAL A N 1
ATOM 573 C CA . VAL A 1 70 ? -9.131 -7.945 0.734 1.00 88.25 70 VAL A CA 1
ATOM 574 C C . VAL A 1 70 ? -9.233 -8.940 -0.424 1.00 88.25 70 VAL A C 1
ATOM 576 O O . VAL A 1 70 ? -10.056 -9.847 -0.404 1.00 88.25 70 VAL A O 1
ATOM 579 N N . LEU A 1 71 ? -8.368 -8.784 -1.427 1.00 87.94 71 LEU A N 1
ATOM 580 C CA . LEU A 1 71 ? -8.360 -9.597 -2.649 1.00 87.94 71 LEU A CA 1
ATOM 581 C C . LEU A 1 71 ? -7.883 -11.033 -2.399 1.00 87.94 71 LEU A C 1
ATOM 583 O O . LEU A 1 71 ? -8.358 -11.981 -3.018 1.00 87.94 71 LEU A O 1
ATOM 587 N N . LYS A 1 72 ? -6.875 -11.204 -1.537 1.00 88.62 72 LYS A N 1
ATOM 588 C CA . LYS A 1 72 ? -6.309 -12.523 -1.235 1.00 88.62 72 LYS A CA 1
ATOM 589 C C . LYS A 1 72 ? -5.858 -12.583 0.209 1.00 88.62 72 LYS A C 1
ATOM 591 O O . LYS A 1 72 ? -4.956 -11.840 0.589 1.00 88.62 72 LYS A O 1
ATOM 596 N N . LYS A 1 73 ? -6.426 -13.520 0.968 1.00 86.31 73 LYS A N 1
ATOM 597 C CA . LYS A 1 73 ? -5.941 -13.830 2.312 1.00 86.31 73 LYS A CA 1
ATOM 598 C C . LYS A 1 73 ? -4.651 -14.643 2.257 1.00 86.31 73 LYS A C 1
ATOM 600 O O . LYS A 1 73 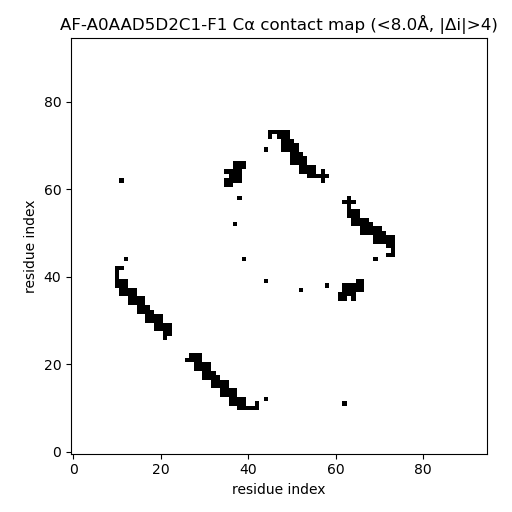? -4.485 -15.517 1.396 1.00 86.31 73 LYS A O 1
ATOM 605 N N . ALA A 1 74 ? -3.736 -14.342 3.167 1.00 83.88 74 ALA A N 1
ATOM 606 C CA . ALA A 1 74 ? -2.531 -15.119 3.373 1.00 83.88 74 ALA A CA 1
ATOM 607 C C . ALA A 1 74 ? -2.905 -16.549 3.779 1.00 83.88 74 ALA A C 1
ATOM 609 O O . ALA A 1 74 ? -3.787 -16.776 4.609 1.00 83.88 74 ALA A O 1
ATOM 610 N N . ARG A 1 75 ? -2.221 -17.535 3.195 1.00 81.94 75 ARG A N 1
ATOM 611 C CA . ARG A 1 75 ? -2.303 -18.911 3.684 1.00 81.94 75 ARG A CA 1
ATOM 612 C C . ARG A 1 75 ? -1.444 -18.996 4.937 1.00 81.94 75 ARG A C 1
ATOM 614 O O . ARG A 1 75 ? -0.221 -18.992 4.834 1.00 81.94 75 ARG A O 1
ATOM 621 N N . ILE A 1 76 ? -2.079 -19.064 6.101 1.00 78.25 76 ILE A N 1
ATOM 622 C CA . ILE A 1 76 ? -1.399 -19.513 7.313 1.00 78.25 76 ILE A CA 1
ATOM 623 C C . ILE A 1 76 ? -1.151 -21.009 7.107 1.00 78.25 76 ILE A C 1
ATOM 625 O O . ILE A 1 76 ? -2.096 -21.774 6.918 1.00 78.25 76 ILE A O 1
ATOM 629 N N . TYR A 1 77 ? 0.114 -21.422 7.048 1.00 72.06 77 TYR A N 1
ATOM 630 C CA . TYR A 1 77 ? 0.454 -22.840 7.059 1.00 72.06 77 TYR A CA 1
ATOM 631 C C . TYR A 1 77 ? 0.162 -23.368 8.462 1.00 72.06 77 TYR A C 1
ATOM 633 O O . TYR A 1 77 ? 0.971 -23.211 9.373 1.00 72.06 77 TYR A O 1
ATOM 641 N N . THR A 1 78 ? -1.023 -23.943 8.650 1.00 75.38 78 THR A N 1
ATOM 642 C CA . THR A 1 78 ? -1.296 -24.784 9.810 1.00 75.38 78 THR A CA 1
ATOM 643 C C . THR A 1 78 ? -0.793 -26.176 9.448 1.00 75.38 78 THR A C 1
ATOM 645 O O . THR A 1 78 ? -1.385 -26.803 8.564 1.00 75.38 78 THR A O 1
ATOM 648 N N . PRO A 1 79 ? 0.313 -26.655 10.046 1.00 80.50 79 PRO A N 1
ATOM 649 C CA . PRO A 1 79 ? 0.725 -28.031 9.828 1.00 80.50 79 PRO A CA 1
ATOM 650 C C . PRO A 1 79 ? -0.440 -28.941 10.240 1.00 80.50 79 PRO A C 1
ATOM 652 O O . PRO A 1 79 ? -1.059 -28.681 11.279 1.00 80.50 79 PRO A O 1
ATOM 655 N N . PRO A 1 80 ? -0.782 -29.968 9.444 1.00 77.44 80 PRO A N 1
ATOM 656 C CA . PRO A 1 80 ? -1.787 -30.931 9.859 1.00 77.44 80 PRO A CA 1
ATOM 657 C C . PRO A 1 80 ? -1.327 -31.525 11.191 1.00 77.44 80 PRO A C 1
ATOM 659 O O . PRO A 1 80 ? -0.236 -32.090 11.282 1.00 77.44 80 PRO A O 1
ATOM 662 N N . SER A 1 81 ? -2.128 -31.320 12.239 1.00 71.06 81 SER A N 1
ATOM 663 C CA . SER A 1 81 ? -1.903 -31.970 13.526 1.00 71.06 81 SER A CA 1
ATOM 664 C C . SER A 1 81 ? -1.833 -33.476 13.262 1.00 71.06 81 SER A C 1
ATOM 666 O O . SER A 1 81 ? -2.742 -33.996 12.606 1.00 71.06 81 SER A O 1
ATOM 668 N N . PRO A 1 82 ? -0.770 -34.181 13.693 1.00 72.00 82 PRO A N 1
ATOM 669 C CA . PRO A 1 82 ? -0.778 -35.630 13.633 1.00 72.00 82 PRO A CA 1
ATOM 670 C C . PRO A 1 82 ? -1.943 -36.091 14.505 1.00 72.00 82 PRO A C 1
ATOM 672 O O . PRO A 1 82 ? -1.938 -35.881 15.717 1.00 72.00 82 PRO A O 1
ATOM 675 N N . THR A 1 83 ? -2.972 -36.644 13.863 1.00 57.81 83 THR A N 1
ATOM 676 C CA . THR A 1 83 ? -4.135 -37.250 14.504 1.00 57.81 83 THR A CA 1
ATOM 677 C C . THR A 1 83 ? -3.641 -38.130 15.645 1.00 57.81 83 THR A C 1
ATOM 679 O O . THR A 1 83 ? -2.991 -39.144 15.398 1.00 57.81 83 THR A O 1
ATOM 682 N N . VAL A 1 84 ? -3.911 -37.737 16.892 1.00 62.94 84 VAL A N 1
ATOM 683 C CA . VAL A 1 84 ? -3.669 -38.593 18.055 1.00 62.94 84 VAL A CA 1
ATOM 684 C C . VAL A 1 84 ? -4.656 -39.751 17.937 1.00 62.94 84 VAL A C 1
ATOM 686 O O . VAL A 1 84 ? -5.799 -39.677 18.383 1.00 62.94 84 VAL A O 1
ATOM 689 N N . SER A 1 85 ? -4.243 -40.809 17.244 1.00 57.66 85 SER A N 1
ATOM 690 C CA . SER A 1 85 ? -4.968 -42.065 17.179 1.00 57.66 85 SER A CA 1
ATOM 691 C C . SER A 1 85 ? -4.825 -42.770 18.524 1.00 57.66 85 SER A C 1
ATOM 693 O O . SER A 1 85 ? -3.793 -43.376 18.804 1.00 57.66 85 SER A O 1
ATOM 695 N N . GLY A 1 86 ? -5.880 -42.702 19.334 1.00 57.25 86 GLY A N 1
ATOM 696 C CA . GLY A 1 86 ? -6.165 -43.710 20.352 1.00 57.25 86 GLY A CA 1
ATOM 697 C C . GLY A 1 86 ? -5.834 -43.343 21.796 1.00 57.25 86 GLY A C 1
ATOM 698 O O . GLY A 1 86 ? -5.046 -44.031 22.434 1.00 57.25 86 GLY A O 1
ATOM 699 N N . SER A 1 87 ? -6.534 -42.368 22.376 1.00 49.72 87 SER A N 1
ATOM 700 C CA . SER A 1 87 ? -6.874 -42.441 23.802 1.00 49.72 87 SER A CA 1
ATOM 701 C C . SER A 1 87 ? -8.220 -43.159 23.953 1.00 49.72 87 SER A C 1
ATOM 703 O O . SER A 1 87 ? -9.289 -42.554 23.941 1.00 49.72 87 SER A O 1
ATOM 705 N N . LYS A 1 88 ? -8.176 -44.490 24.093 1.00 53.88 88 LYS A N 1
ATOM 706 C CA . LYS A 1 88 ? -9.264 -45.227 24.752 1.00 53.88 88 LYS A CA 1
ATOM 707 C C . LYS A 1 88 ? -9.301 -44.732 26.201 1.00 53.88 88 LYS A C 1
ATOM 709 O O . LYS A 1 88 ? -8.416 -45.073 26.978 1.00 53.88 88 LYS A O 1
ATOM 714 N N . ILE A 1 89 ? -10.294 -43.926 26.557 1.00 54.91 89 ILE A N 1
ATOM 715 C CA . ILE A 1 89 ? -10.704 -43.765 27.955 1.00 54.91 89 ILE A CA 1
ATOM 716 C C . ILE A 1 89 ? -11.546 -45.009 28.266 1.00 54.91 89 ILE A C 1
ATOM 718 O O . ILE A 1 89 ? -12.580 -45.181 27.615 1.00 54.91 89 ILE A O 1
ATOM 722 N N . PRO A 1 90 ? -11.143 -45.917 29.173 1.00 56.91 90 PRO A N 1
ATOM 723 C CA . PRO A 1 90 ? -12.052 -46.962 29.605 1.00 56.91 90 PRO A CA 1
ATOM 724 C C . PRO A 1 90 ? -13.085 -46.315 30.533 1.00 56.91 90 PRO A C 1
ATOM 726 O O . PRO A 1 90 ? -12.770 -45.910 31.649 1.00 56.91 90 PRO A O 1
ATOM 729 N N . VAL A 1 91 ? -14.317 -46.182 30.046 1.00 60.44 91 VAL A N 1
ATOM 730 C CA . VAL A 1 91 ? -15.489 -46.001 30.906 1.00 60.44 91 VAL A CA 1
ATOM 731 C C . VAL A 1 91 ? -15.702 -47.344 31.602 1.00 60.44 91 VAL A C 1
ATOM 733 O O . VAL A 1 91 ? -16.029 -48.330 30.947 1.00 60.44 91 VAL A O 1
ATOM 736 N N . ALA A 1 92 ? -15.418 -47.405 32.903 1.00 65.12 92 ALA A N 1
ATOM 737 C CA . ALA A 1 92 ? -15.782 -48.544 33.732 1.00 65.12 92 ALA A CA 1
ATOM 738 C C . ALA A 1 92 ? -17.278 -48.436 34.048 1.00 65.12 92 ALA A C 1
ATOM 740 O O . ALA A 1 92 ? -17.687 -47.605 34.860 1.00 65.12 92 ALA A O 1
ATOM 741 N N . ASP A 1 93 ? -18.080 -49.250 33.364 1.00 49.19 93 ASP A N 1
ATOM 742 C CA . ASP A 1 93 ? -19.439 -49.557 33.786 1.00 49.19 93 ASP A CA 1
ATOM 743 C C . ASP A 1 93 ? -19.390 -50.414 35.059 1.00 49.19 93 ASP A C 1
ATOM 745 O O . ASP A 1 93 ? -18.732 -51.451 35.107 1.00 49.19 93 ASP A O 1
ATOM 749 N N . SER A 1 94 ? -20.060 -49.901 36.090 1.00 44.25 94 SER A N 1
ATOM 750 C CA . SER A 1 94 ? -20.922 -50.621 37.035 1.00 44.25 94 SER A CA 1
ATOM 751 C C . SER A 1 94 ? -20.682 -52.126 37.277 1.00 44.25 94 SER A C 1
ATOM 753 O O . SER A 1 94 ? -21.002 -52.964 36.437 1.00 44.25 94 SER A O 1
ATOM 755 N N . SER A 1 95 ? -20.273 -52.470 38.508 1.00 57.06 95 SER A N 1
ATOM 756 C CA . SER A 1 95 ? -20.834 -53.543 39.364 1.00 57.06 95 SER A CA 1
ATOM 757 C C . SER A 1 95 ? -20.279 -53.432 40.782 1.00 57.06 95 SER A C 1
ATOM 759 O O . SER A 1 95 ? -19.050 -53.236 40.909 1.00 57.06 95 SER A O 1
#

Secondary structure (DSSP, 8-state):
---------TTEEEEEEEEEEEETTTTEEEEEEEEEEEE-SS--PPTT-EEEEEE-S-SSSS--EEEEEEEE------PPP--------------

Mean pre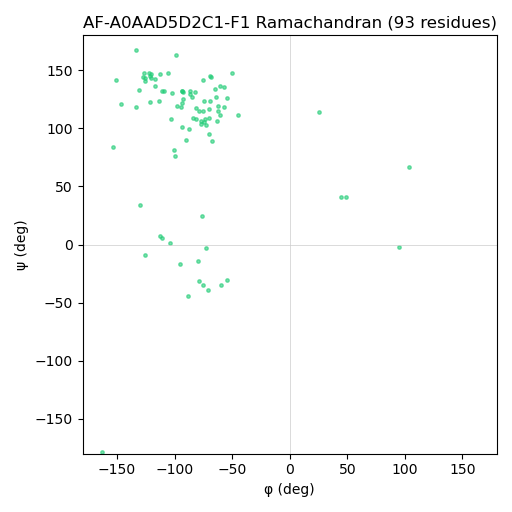dicted aligned error: 11.86 Å

Organism: Ambrosia artemisiifolia (NCBI:txid4212)

Foldseek 3Di:
DDPDDDDDPPFKDKDKDWDWDQDPVVRDTDIDIDIAIEGHPVPPDDPPWDFDWDAADDPDPGHGIYTDDGPGDDDDPDPPDPPPPDDPPDPDDDD

pLDDT: mean 80.42, std 16.2, range [37.88, 96.19]

Sequence (95 aa):
FSTGRSFEKLKSVVVAVDRLFHNKLYNRYVKRTSKFMAHDETNQCNIGDRVKLDPSRPLSKRKNWVVAEVLKKARIYTPPSPTVSGSKIPVADSS

Solvent-accessible surface area (backbone atoms only — not comparable to full-atom values): 6494 Å² total; per-residue (Å²): 134,89,86,81,77,87,81,76,76,88,40,62,46,81,45,79,47,78,43,79,44,77,39,80,91,77,77,41,79,44,81,46,77,46,80,44,38,26,39,34,92,79,68,82,78,58,88,75,43,41,67,44,74,40,85,50,75,74,78,48,101,67,31,36,30,30,64,74,46,77,79,38,79,52,82,77,86,73,74,81,74,79,77,82,82,76,83,80,75,83,80,81,77,86,133